Protein AF-A0A968MT01-F1 (afdb_monomer)

Nearest PDB structures (foldseek):
  4m0h-assembly2_B  TM=9.997E-01  e=8.593E-06  Parabacteroides distasonis ATCC 8503
  4m0n-assembly1_A  TM=1.001E+00  e=1.357E-05  Parabacteroides distasonis ATCC 8503
  6ovm-assembly1_R  TM=8.582E-01  e=1.625E-02  Pseudomonas capeferrum
  3f2b-assembly1_A  TM=3.176E-01  e=9.252E+00  Geobacillus kaustophilus

Foldseek 3Di:
DDDDPDPDPPPPFDKDKDAAAAPDWDWDQAPVRKIKIGHHRKMKIATNDDPDQEREIEIDDDMDIPDDDDPRYYYDYHHDD

Secondary structure (DSSP, 8-state):
--------------EEEEEE-TT--EEEE-TTS-EEEE-TTEEEEEESS--SSSEEEEEES-EEEEPPP-TTS-EEEEE--

Mean predicted aligned error: 7.36 Å

Radius of gyration: 14.05 Å; Cα contacts (8 Å, |Δi|>4): 151; chains: 1; bounding box: 23×24×51 Å

pLDDT: mean 85.77, std 18.81, range [33.88, 97.88]

Structure (mmCIF, N/CA/C/O backbone):
data_AF-A0A968MT01-F1
#
_entry.id   AF-A0A968MT01-F1
#
loop_
_atom_site.group_PDB
_atom_site.id
_atom_site.type_symbol
_atom_site.label_atom_id
_atom_site.label_alt_id
_atom_site.label_comp_id
_atom_site.label_asym_id
_atom_site.label_entity_id
_atom_site.label_seq_id
_atom_site.pdbx_PDB_ins_code
_atom_site.Cartn_x
_atom_site.Cartn_y
_atom_site.Cartn_z
_atom_site.occupancy
_atom_site.B_iso_or_equiv
_atom_site.auth_seq_id
_atom_site.auth_comp_id
_atom_site.auth_asym_id
_atom_site.auth_atom_id
_atom_site.pdbx_PDB_model_num
ATOM 1 N N . MET A 1 1 ? 8.430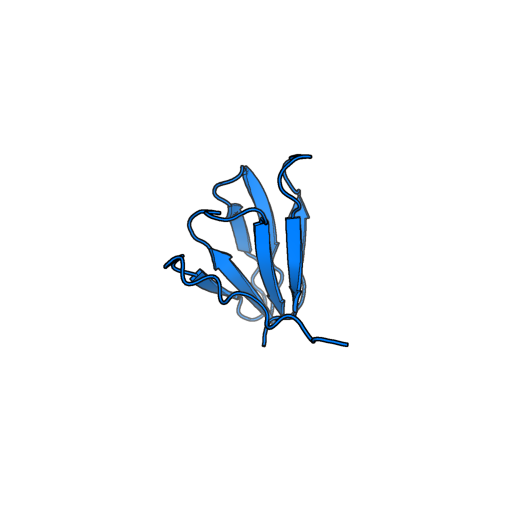 -2.682 35.634 1.00 36.84 1 MET A N 1
ATOM 2 C CA . MET A 1 1 ? 8.175 -2.140 34.284 1.00 36.84 1 MET A CA 1
ATOM 3 C C . MET A 1 1 ? 7.932 -3.348 33.393 1.00 36.84 1 MET A C 1
ATOM 5 O O . MET A 1 1 ? 8.881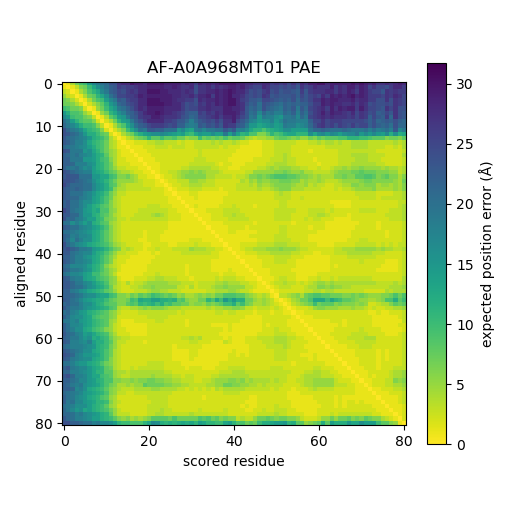 -4.033 33.049 1.00 36.84 1 MET A O 1
ATOM 9 N N . LEU A 1 2 ? 6.669 -3.737 33.214 1.00 33.88 2 LEU A N 1
ATOM 10 C CA . LEU A 1 2 ? 6.314 -4.941 32.462 1.00 33.88 2 LEU A CA 1
ATOM 11 C C . LEU A 1 2 ? 6.129 -4.531 31.002 1.00 33.88 2 LEU A C 1
ATOM 13 O O . LEU A 1 2 ? 5.205 -3.778 30.695 1.00 33.88 2 LEU A O 1
ATOM 17 N N . PHE A 1 3 ? 7.033 -4.985 30.134 1.00 51.09 3 PHE A N 1
ATOM 18 C CA . PHE A 1 3 ? 6.811 -4.966 28.695 1.00 51.09 3 PHE A CA 1
ATOM 19 C C . PHE A 1 3 ? 5.595 -5.850 28.428 1.00 51.09 3 PHE A C 1
ATOM 21 O O . PHE A 1 3 ? 5.556 -7.012 28.825 1.00 51.09 3 PHE A O 1
ATOM 28 N N . LYS A 1 4 ? 4.544 -5.247 27.880 1.00 40.44 4 LYS A N 1
ATOM 29 C CA . LYS A 1 4 ? 3.317 -5.946 27.527 1.00 40.44 4 LYS A CA 1
ATOM 30 C C . LYS A 1 4 ? 3.565 -6.525 26.144 1.00 40.44 4 LYS A C 1
ATOM 32 O O . LYS A 1 4 ? 3.544 -5.774 25.173 1.00 40.44 4 LYS A O 1
ATOM 37 N N . ASP A 1 5 ? 3.877 -7.817 26.100 1.00 42.50 5 ASP A N 1
ATOM 38 C CA . ASP A 1 5 ? 4.048 -8.557 24.856 1.00 42.50 5 ASP A CA 1
ATOM 39 C C . ASP A 1 5 ? 2.840 -8.311 23.947 1.00 42.50 5 ASP A C 1
ATOM 41 O O . ASP A 1 5 ? 1.677 -8.427 24.358 1.00 42.50 5 ASP A O 1
ATOM 45 N N . GLU A 1 6 ? 3.149 -7.882 22.726 1.00 41.47 6 GLU A N 1
ATOM 46 C CA . GLU A 1 6 ? 2.196 -7.607 21.666 1.00 41.47 6 GLU A CA 1
ATOM 47 C C . GLU A 1 6 ? 1.331 -8.847 21.451 1.00 41.47 6 GLU A C 1
ATOM 49 O O . GLU A 1 6 ? 1.824 -9.929 21.123 1.00 41.47 6 GLU A O 1
ATOM 54 N N . LYS A 1 7 ? 0.018 -8.697 21.656 1.00 38.75 7 LYS A N 1
ATOM 55 C CA . LYS A 1 7 ? -0.950 -9.717 21.269 1.00 38.75 7 LYS A CA 1
ATOM 56 C C . LYS A 1 7 ? -0.744 -10.013 19.787 1.00 38.75 7 LYS A C 1
ATOM 58 O O . LYS A 1 7 ? -1.035 -9.179 18.937 1.00 38.75 7 LYS A O 1
ATOM 63 N N . SER A 1 8 ? -0.260 -11.214 19.497 1.00 41.31 8 SER A N 1
ATOM 64 C CA . SER A 1 8 ? -0.279 -11.791 18.165 1.00 41.31 8 SER A CA 1
ATOM 65 C C . SER A 1 8 ? -1.731 -11.837 17.686 1.00 41.31 8 SER A C 1
ATOM 67 O O . SER A 1 8 ? -2.518 -12.634 18.204 1.00 41.31 8 SER A O 1
ATOM 69 N N . ASP A 1 9 ? -2.085 -10.983 16.727 1.00 47.91 9 ASP A N 1
ATOM 70 C CA . ASP A 1 9 ? -3.354 -11.046 16.001 1.00 47.91 9 ASP A CA 1
ATOM 71 C C . ASP A 1 9 ? -3.392 -12.350 15.187 1.00 47.91 9 ASP A C 1
ATOM 73 O O . ASP A 1 9 ? -3.042 -12.410 14.012 1.00 47.91 9 ASP A O 1
ATOM 77 N N . GLN A 1 10 ? -3.797 -13.435 15.845 1.00 42.31 10 GLN A N 1
ATOM 78 C CA . GLN A 1 10 ? -4.092 -14.740 15.250 1.00 42.31 10 GLN A CA 1
ATOM 79 C C . GLN A 1 10 ? -5.509 -14.752 14.658 1.00 42.31 10 GLN 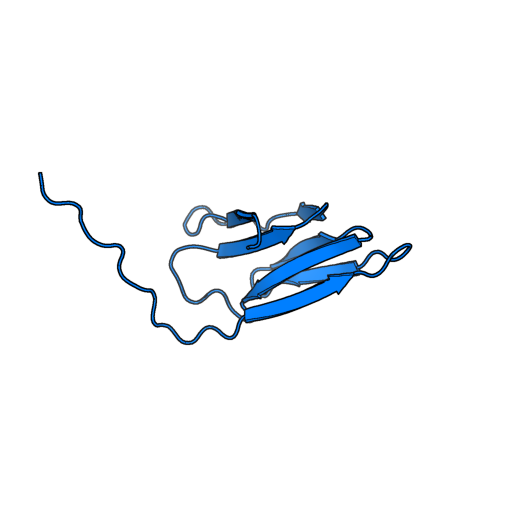A C 1
ATOM 81 O O . GLN A 1 10 ? -6.259 -15.712 14.825 1.00 42.31 10 GLN A O 1
ATOM 86 N N . ASN A 1 11 ? -5.904 -13.674 13.978 1.00 48.28 11 ASN A N 1
ATOM 87 C CA . ASN A 1 11 ? -7.087 -13.689 13.131 1.00 48.28 11 ASN A CA 1
ATOM 88 C C . ASN A 1 11 ? -6.594 -13.943 11.707 1.00 48.28 11 ASN A C 1
ATOM 90 O O . ASN A 1 11 ? -5.905 -13.090 11.146 1.00 48.28 11 ASN A O 1
ATOM 94 N N . LEU A 1 12 ? -6.879 -15.143 11.184 1.00 53.59 12 LEU A N 1
ATOM 95 C CA . LEU A 1 12 ? -6.466 -15.724 9.893 1.00 53.59 12 LEU A CA 1
ATOM 96 C C . LEU A 1 12 ? -6.857 -14.848 8.690 1.00 53.59 12 LEU A C 1
ATOM 98 O O . LEU A 1 12 ? -7.661 -15.222 7.841 1.00 53.59 12 LEU A O 1
ATOM 102 N N . THR A 1 13 ? -6.295 -13.652 8.608 1.00 61.31 13 THR A N 1
ATOM 103 C CA . THR A 1 13 ? -6.537 -12.734 7.511 1.00 61.31 13 THR A CA 1
ATOM 104 C C . THR A 1 13 ? -5.553 -13.109 6.426 1.00 61.31 13 THR A C 1
ATOM 106 O O . THR A 1 13 ? -4.351 -12.881 6.558 1.00 61.31 13 THR A O 1
ATOM 109 N N . ALA A 1 14 ? -6.053 -13.755 5.375 1.00 82.88 14 ALA A N 1
ATOM 110 C CA . ALA A 1 14 ? -5.239 -14.103 4.226 1.00 82.88 14 ALA A CA 1
ATOM 111 C C . ALA A 1 14 ? -4.701 -12.809 3.595 1.00 82.88 14 ALA A C 1
ATOM 113 O O . ALA A 1 14 ? -5.448 -12.004 3.033 1.00 82.88 14 ALA A O 1
ATOM 114 N N . TYR A 1 15 ? -3.394 -12.593 3.737 1.00 88.94 15 TYR A N 1
ATOM 115 C CA . TYR A 1 15 ? -2.701 -11.513 3.052 1.00 88.94 15 TYR A CA 1
ATOM 116 C C . TYR A 1 15 ? -2.444 -11.922 1.607 1.00 88.94 15 TYR A C 1
ATOM 118 O O . TYR A 1 15 ? -1.907 -12.996 1.338 1.00 88.94 15 TYR A O 1
ATOM 126 N N . LYS A 1 16 ? -2.797 -11.029 0.689 1.00 93.12 16 LYS A N 1
ATOM 127 C CA . LYS A 1 16 ? -2.401 -11.088 -0.712 1.00 93.12 16 LYS A CA 1
ATOM 128 C C . LYS A 1 16 ? -1.147 -10.247 -0.894 1.00 93.12 16 LYS A C 1
ATOM 130 O O . LYS A 1 16 ? -0.982 -9.211 -0.252 1.00 93.12 16 LYS A O 1
ATOM 135 N N . GLU A 1 17 ? -0.273 -10.699 -1.778 1.00 94.56 17 GLU A N 1
ATOM 136 C CA . GLU A 1 17 ? 0.934 -9.981 -2.164 1.00 94.56 17 GLU A CA 1
ATOM 137 C C . GLU A 1 17 ? 0.933 -9.795 -3.675 1.00 94.56 17 GLU A C 1
ATOM 139 O O . GLU A 1 17 ? 0.621 -10.718 -4.430 1.00 94.56 17 GLU A O 1
ATOM 144 N N . ILE A 1 18 ? 1.260 -8.585 -4.110 1.00 94.12 18 ILE A N 1
ATOM 145 C CA . ILE A 1 18 ? 1.426 -8.253 -5.517 1.00 94.12 18 ILE A CA 1
ATOM 146 C C . ILE A 1 18 ? 2.804 -7.641 -5.727 1.00 94.12 18 ILE A C 1
ATOM 148 O O . ILE A 1 18 ? 3.190 -6.681 -5.060 1.00 94.12 18 ILE A O 1
ATOM 152 N N . LYS A 1 19 ? 3.533 -8.201 -6.691 1.00 96.12 19 LYS A N 1
ATOM 153 C CA . LYS A 1 19 ? 4.847 -7.721 -7.103 1.00 96.12 19 LYS A CA 1
ATOM 154 C C . LYS A 1 19 ? 4.749 -7.116 -8.490 1.00 96.12 19 LYS A C 1
ATOM 156 O O . LYS A 1 19 ? 4.377 -7.804 -9.445 1.00 96.12 19 LYS A O 1
ATOM 161 N N . ILE A 1 20 ? 5.073 -5.834 -8.605 1.00 95.69 20 ILE A N 1
ATOM 162 C CA . ILE A 1 20 ? 4.973 -5.110 -9.868 1.00 95.69 20 ILE A CA 1
ATOM 163 C C . ILE A 1 20 ? 6.333 -5.150 -10.565 1.00 95.69 20 ILE A C 1
ATOM 165 O O . ILE A 1 20 ? 7.305 -4.587 -10.055 1.00 95.69 20 ILE A O 1
ATOM 169 N N . PRO A 1 21 ? 6.446 -5.817 -11.730 1.00 94.00 21 PRO A N 1
ATOM 170 C CA . PRO A 1 21 ? 7.705 -5.868 -12.450 1.00 94.00 21 PRO A CA 1
ATOM 171 C C . PRO A 1 21 ? 8.060 -4.490 -13.013 1.00 94.00 21 PRO A C 1
ATOM 173 O O . PRO A 1 21 ? 7.226 -3.584 -13.122 1.00 94.00 21 PRO A O 1
ATOM 176 N N . LYS A 1 22 ? 9.318 -4.354 -13.422 1.00 94.25 22 LYS A N 1
ATOM 177 C CA . LYS A 1 22 ? 9.841 -3.132 -14.023 1.00 94.25 22 LYS A CA 1
ATOM 178 C C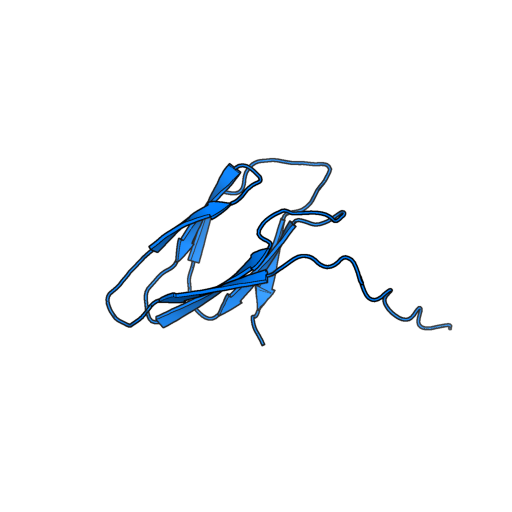 . LYS A 1 22 ? 9.004 -2.662 -15.218 1.00 94.25 22 LYS A C 1
ATOM 180 O O . LYS A 1 22 ? 8.592 -3.463 -16.056 1.00 94.25 22 LYS A O 1
ATOM 185 N N . GLY A 1 23 ? 8.773 -1.352 -15.292 1.00 93.38 23 GLY A N 1
ATOM 186 C CA . GLY A 1 23 ? 8.052 -0.699 -16.387 1.00 93.38 23 GLY A CA 1
ATOM 187 C C . GLY A 1 23 ? 6.532 -0.873 -16.355 1.00 93.38 23 GLY A C 1
ATOM 188 O O . GLY A 1 23 ? 5.862 -0.459 -17.299 1.00 93.38 23 GLY A O 1
ATOM 189 N N . LYS A 1 24 ? 5.968 -1.478 -15.301 1.00 92.19 24 LYS A N 1
ATOM 190 C CA . LYS A 1 24 ? 4.516 -1.592 -15.106 1.00 92.19 24 LYS A CA 1
ATOM 191 C C . LYS A 1 24 ? 4.049 -0.785 -13.902 1.00 92.19 24 LYS A C 1
ATOM 193 O O . LYS A 1 24 ? 4.818 -0.503 -12.990 1.00 92.19 24 LYS A O 1
ATOM 198 N N . ARG A 1 25 ? 2.769 -0.428 -13.909 1.00 91.81 25 ARG A N 1
ATOM 199 C CA . ARG A 1 25 ? 2.049 0.143 -12.768 1.00 91.81 25 ARG A CA 1
ATOM 200 C C . ARG A 1 25 ? 0.742 -0.604 -12.613 1.00 91.81 25 ARG A C 1
ATOM 202 O O . ARG A 1 25 ? 0.198 -1.083 -13.609 1.00 91.81 25 ARG A O 1
ATOM 209 N N . PHE A 1 26 ? 0.255 -0.704 -11.389 1.00 94.50 26 PHE A N 1
ATOM 210 C CA . PHE A 1 26 ? -1.001 -1.380 -11.087 1.00 94.50 26 PHE A CA 1
ATOM 211 C C . PHE A 1 26 ? -1.894 -0.497 -10.237 1.00 94.50 26 PHE A C 1
ATOM 213 O O . PHE A 1 26 ? -1.414 0.298 -9.435 1.00 94.50 26 PHE A O 1
ATOM 220 N N . HIS A 1 27 ? -3.196 -0.668 -10.423 1.00 96.12 27 HIS A N 1
ATOM 221 C CA . HIS A 1 27 ? -4.228 -0.029 -9.627 1.00 96.12 27 HIS A CA 1
ATOM 222 C C . HIS A 1 27 ? -5.015 -1.106 -8.878 1.00 96.12 27 HIS A C 1
ATOM 224 O O . HIS A 1 27 ? -5.405 -2.111 -9.477 1.00 96.12 27 HIS A O 1
ATOM 230 N N . ILE A 1 28 ? -5.225 -0.898 -7.580 1.00 94.69 28 ILE A N 1
ATOM 231 C CA . ILE A 1 28 ? -5.953 -1.804 -6.694 1.00 94.69 28 ILE A CA 1
ATOM 232 C C . ILE A 1 28 ? -6.982 -1.000 -5.911 1.00 94.69 28 ILE A C 1
ATOM 234 O O . ILE A 1 28 ? -6.650 0.022 -5.318 1.00 94.69 28 ILE A O 1
ATOM 238 N N . GLN A 1 29 ? -8.204 -1.518 -5.853 1.00 96.25 29 GLN A N 1
ATOM 239 C CA . GLN A 1 29 ? -9.208 -1.085 -4.893 1.00 96.25 29 GLN A CA 1
ATOM 240 C C . GLN A 1 29 ? -9.269 -2.109 -3.756 1.00 96.25 29 GLN A C 1
ATOM 242 O O . GLN A 1 29 ? -9.465 -3.303 -3.994 1.00 96.25 29 GLN A O 1
ATOM 247 N N . LEU A 1 30 ? -9.061 -1.648 -2.527 1.00 94.56 30 LEU A N 1
ATOM 248 C CA . LEU A 1 30 ? -9.166 -2.463 -1.324 1.00 94.56 30 LEU A CA 1
ATOM 249 C C . LEU A 1 30 ? -10.628 -2.627 -0.889 1.00 94.56 30 LEU A C 1
ATOM 251 O O . LEU A 1 30 ? -11.516 -1.889 -1.315 1.00 94.56 30 LEU A O 1
ATOM 255 N N . SER A 1 31 ? -10.881 -3.592 -0.006 1.00 92.25 31 SER A N 1
ATOM 256 C CA . SER A 1 31 ? -12.232 -3.922 0.471 1.00 92.25 31 SER A CA 1
ATOM 257 C C . SER A 1 31 ? -12.912 -2.816 1.285 1.00 92.25 31 SER A C 1
ATOM 259 O O . SER A 1 31 ? -14.133 -2.824 1.411 1.00 92.25 31 SER A O 1
ATOM 261 N N . ASP A 1 32 ? -12.157 -1.852 1.814 1.00 92.44 32 ASP A N 1
ATOM 262 C CA . ASP A 1 32 ? -12.677 -0.663 2.499 1.00 92.44 32 ASP A CA 1
ATOM 263 C C . ASP A 1 32 ? -12.988 0.509 1.550 1.00 92.44 32 ASP A C 1
ATOM 265 O O . ASP A 1 32 ? -13.434 1.554 2.015 1.00 92.44 32 ASP A O 1
ATOM 269 N N . GLY A 1 33 ? -12.735 0.353 0.245 1.00 95.25 33 GLY A N 1
ATOM 270 C CA . GLY A 1 33 ? -12.895 1.400 -0.765 1.00 95.25 33 GLY A CA 1
ATOM 271 C C . GLY A 1 33 ? -11.630 2.218 -1.049 1.00 95.25 33 GLY A C 1
ATOM 272 O O . GLY A 1 33 ? -11.648 3.037 -1.965 1.00 95.25 33 GLY A O 1
ATOM 273 N N . THR A 1 34 ? -10.526 1.999 -0.325 1.00 97.31 34 THR A N 1
ATOM 274 C CA . THR A 1 34 ? -9.250 2.697 -0.564 1.00 97.31 34 THR A CA 1
ATOM 275 C C . THR A 1 34 ? -8.666 2.319 -1.927 1.00 97.31 34 THR A C 1
ATOM 277 O O . THR A 1 34 ? -8.591 1.135 -2.262 1.00 97.31 34 THR A O 1
ATOM 280 N N . HIS A 1 35 ? -8.226 3.313 -2.700 1.00 97.88 35 HIS A N 1
ATOM 281 C CA . HIS A 1 35 ? -7.591 3.108 -4.004 1.00 97.88 35 HIS A CA 1
ATOM 282 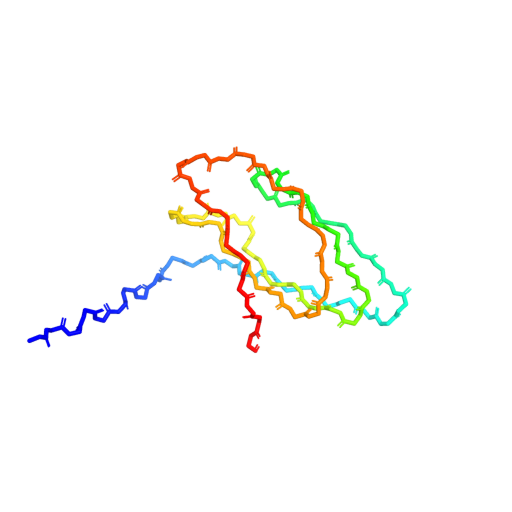C C . HIS A 1 35 ? -6.073 3.269 -3.886 1.00 97.88 35 HIS A C 1
ATOM 284 O O . HIS A 1 35 ? -5.575 4.183 -3.227 1.00 97.88 35 HIS A O 1
ATOM 290 N N . ILE A 1 36 ? -5.322 2.363 -4.511 1.00 97.44 36 ILE A N 1
ATOM 291 C CA . ILE A 1 36 ? -3.860 2.331 -4.446 1.00 97.44 36 ILE A CA 1
ATOM 292 C C . ILE A 1 36 ? -3.294 2.180 -5.851 1.00 97.44 36 ILE A C 1
ATOM 294 O O . ILE A 1 36 ? -3.636 1.246 -6.577 1.00 97.44 36 ILE A O 1
ATOM 298 N N . TRP A 1 37 ? -2.368 3.064 -6.208 1.00 97.88 37 TRP A N 1
ATOM 299 C CA . TRP A 1 37 ? -1.579 2.977 -7.431 1.00 97.88 37 TRP A CA 1
ATOM 300 C C . TRP A 1 37 ? -0.150 2.613 -7.063 1.00 97.88 37 TRP A C 1
ATOM 302 O O . TRP A 1 37 ? 0.542 3.396 -6.423 1.00 97.88 37 TRP A O 1
ATOM 312 N N . VAL A 1 38 ? 0.293 1.431 -7.477 1.00 97.38 38 VAL A N 1
ATOM 313 C CA . VAL A 1 38 ? 1.621 0.894 -7.169 1.00 97.38 38 VAL A CA 1
ATOM 314 C C . VAL A 1 38 ? 2.520 1.059 -8.389 1.00 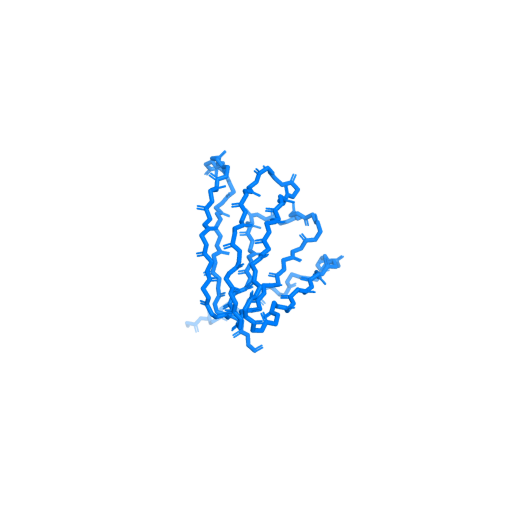97.38 38 VAL A C 1
ATOM 316 O O . VAL A 1 38 ? 2.138 0.685 -9.508 1.00 97.38 38 VAL A O 1
ATOM 319 N N . ASN A 1 39 ? 3.694 1.657 -8.188 1.00 97.31 39 ASN A N 1
ATOM 320 C CA . ASN A 1 39 ? 4.644 1.929 -9.259 1.00 97.31 39 ASN A CA 1
ATOM 321 C C . ASN A 1 39 ? 5.457 0.672 -9.628 1.00 97.31 39 ASN A C 1
ATOM 323 O O . ASN A 1 39 ? 5.287 -0.407 -9.059 1.00 97.31 39 ASN A O 1
ATOM 327 N N . SER A 1 40 ? 6.327 0.804 -10.628 1.00 96.25 40 SER A N 1
ATOM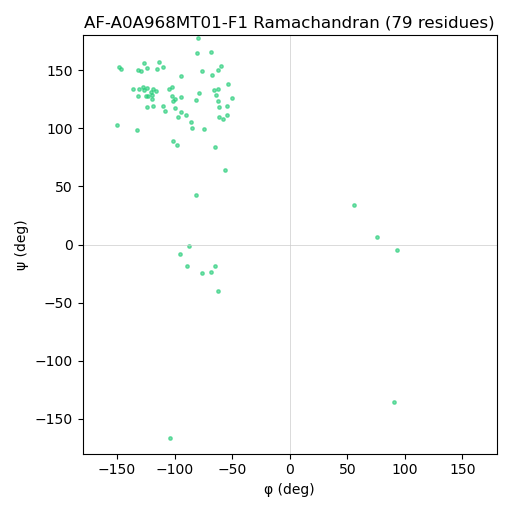 328 C CA . SER A 1 40 ? 7.263 -0.250 -11.026 1.00 96.25 40 SER A CA 1
ATOM 329 C C . SER A 1 40 ? 8.207 -0.642 -9.893 1.00 96.25 40 SER A C 1
ATOM 331 O O . SER A 1 40 ? 8.519 0.177 -9.035 1.00 96.25 40 SER A O 1
ATOM 333 N N . GLU A 1 41 ? 8.696 -1.885 -9.929 1.00 96.69 41 GLU A N 1
ATOM 334 C CA . GLU A 1 41 ? 9.709 -2.389 -8.982 1.00 96.69 41 GLU A CA 1
ATOM 335 C C . GLU A 1 41 ? 9.273 -2.241 -7.514 1.00 96.69 41 GLU A C 1
ATOM 337 O O . GLU A 1 41 ? 10.086 -2.000 -6.630 1.00 96.69 41 GLU A O 1
ATOM 342 N N . SER A 1 42 ? 7.970 -2.389 -7.267 1.00 97.38 42 SER A N 1
ATOM 343 C CA . SER A 1 42 ? 7.359 -2.245 -5.947 1.00 97.38 42 SER A CA 1
ATOM 344 C C . SER A 1 42 ? 6.585 -3.507 -5.566 1.00 97.38 42 SER A C 1
ATOM 346 O O . SER A 1 42 ? 6.066 -4.228 -6.429 1.00 97.38 42 SER A O 1
ATOM 348 N N . THR A 1 43 ? 6.487 -3.756 -4.266 1.00 96.75 43 THR A N 1
ATOM 349 C CA . THR A 1 43 ? 5.747 -4.880 -3.685 1.00 96.75 43 THR A CA 1
ATOM 350 C C . THR A 1 43 ? 4.715 -4.331 -2.712 1.00 96.75 43 THR A C 1
ATOM 352 O O . THR A 1 43 ? 5.057 -3.569 -1.811 1.00 96.75 43 THR A O 1
ATOM 355 N N . LEU A 1 44 ? 3.453 -4.726 -2.870 1.00 96.88 44 LEU A N 1
ATOM 356 C CA . LEU A 1 44 ? 2.386 -4.384 -1.931 1.00 96.88 44 LEU A CA 1
ATOM 357 C C . LEU A 1 44 ? 1.785 -5.663 -1.352 1.00 96.88 44 LEU A C 1
ATOM 359 O O . LEU A 1 44 ? 1.351 -6.554 -2.085 1.00 96.88 44 LEU A O 1
ATOM 363 N N . LYS A 1 45 ? 1.695 -5.721 -0.028 1.00 96.12 45 LYS A N 1
ATOM 364 C CA . LYS A 1 45 ? 1.042 -6.794 0.712 1.00 96.12 45 LYS A CA 1
ATOM 365 C C . LYS A 1 45 ? -0.112 -6.235 1.536 1.00 96.12 45 LYS A C 1
ATOM 367 O O . LYS A 1 45 ? 0.061 -5.317 2.334 1.00 96.12 45 LYS A O 1
ATOM 372 N N . TYR A 1 46 ? -1.301 -6.789 1.341 1.00 94.31 46 TYR A N 1
ATOM 373 C CA . TYR A 1 46 ? -2.548 -6.275 1.907 1.00 94.31 46 TYR A CA 1
ATOM 374 C C . TYR A 1 46 ? -3.514 -7.422 2.242 1.00 94.31 46 TYR A C 1
ATOM 376 O O . TYR A 1 46 ? -3.454 -8.477 1.609 1.00 94.31 46 TYR A O 1
ATOM 384 N N . PRO A 1 47 ? -4.393 -7.263 3.241 1.00 92.75 47 PRO A N 1
ATOM 385 C CA . PRO A 1 47 ? -5.397 -8.271 3.554 1.00 92.75 47 PRO A CA 1
ATOM 386 C C . PRO A 1 47 ? -6.545 -8.242 2.538 1.00 92.75 47 PRO A C 1
ATOM 388 O O . PRO A 1 47 ? -6.911 -7.182 2.035 1.00 92.75 47 PRO A O 1
ATOM 391 N N . GLU A 1 48 ? -7.167 -9.392 2.272 1.00 88.56 48 GLU A N 1
ATOM 392 C CA . GLU A 1 48 ? -8.388 -9.437 1.451 1.00 88.56 48 GLU A CA 1
ATOM 393 C C . GLU A 1 48 ? -9.543 -8.652 2.098 1.00 88.56 48 GLU A C 1
ATOM 395 O O . GLU A 1 48 ? -10.247 -7.893 1.429 1.00 88.56 48 GLU A O 1
ATOM 400 N N . VAL A 1 49 ? -9.686 -8.765 3.421 1.00 88.81 49 VAL A N 1
ATOM 401 C CA . VAL A 1 49 ? -10.653 -8.012 4.228 1.00 88.81 49 VAL A CA 1
ATOM 402 C C . VAL A 1 49 ? -9.974 -7.503 5.495 1.00 88.81 49 VAL A C 1
ATOM 404 O O . VAL A 1 49 ? -9.292 -8.261 6.182 1.00 88.81 49 VAL A O 1
ATOM 407 N N . PHE A 1 50 ? -10.181 -6.231 5.839 1.00 89.19 50 PHE A N 1
ATOM 408 C CA . PHE A 1 50 ? -9.711 -5.669 7.106 1.00 89.19 50 PHE A CA 1
ATOM 409 C C . PHE A 1 50 ? -10.584 -6.153 8.276 1.00 89.19 50 PHE A C 1
ATOM 411 O O . PHE A 1 50 ? -11.675 -5.634 8.510 1.00 89.19 50 PHE A O 1
ATOM 418 N N . SER A 1 51 ? -10.106 -7.159 9.008 1.00 78.94 51 SER A N 1
ATOM 419 C CA . SER A 1 51 ? -10.837 -7.831 10.097 1.00 78.94 51 SER A CA 1
ATOM 420 C C . SER A 1 51 ? -10.523 -7.292 11.505 1.00 78.94 51 SER A C 1
ATOM 422 O O . SER A 1 51 ? -11.205 -7.662 12.458 1.00 78.94 51 SER A O 1
ATOM 424 N N . GLY A 1 52 ? -9.525 -6.411 11.644 1.00 79.88 52 GLY A N 1
ATOM 425 C CA . GLY A 1 52 ? -9.083 -5.840 12.922 1.00 79.88 52 GLY A CA 1
ATOM 426 C C . GLY A 1 52 ? -9.532 -4.395 13.174 1.00 79.88 52 GLY A C 1
ATOM 427 O O . GLY A 1 52 ? -10.400 -3.845 12.478 1.00 79.88 52 GLY A O 1
ATOM 428 N N . ASP A 1 53 ? -8.903 -3.784 14.178 1.00 84.44 53 ASP A N 1
ATOM 429 C CA . ASP A 1 53 ? -9.092 -2.372 14.544 1.00 84.44 53 ASP A CA 1
ATOM 430 C C . ASP A 1 53 ? -8.369 -1.418 13.579 1.00 84.44 53 ASP A C 1
ATOM 432 O O . ASP A 1 53 ? -8.809 -0.289 13.363 1.00 84.44 53 ASP A O 1
ATOM 436 N N . ASP A 1 54 ? -7.323 -1.913 12.912 1.00 86.25 54 ASP A N 1
ATOM 437 C CA . ASP A 1 54 ? -6.502 -1.139 11.985 1.00 86.25 54 ASP A CA 1
ATOM 438 C C . ASP A 1 54 ? -6.602 -1.660 10.547 1.00 86.25 54 ASP A C 1
ATOM 440 O O . ASP A 1 54 ? -6.739 -2.862 10.293 1.00 86.25 54 ASP A O 1
ATOM 444 N N . ARG A 1 55 ? -6.423 -0.751 9.584 1.00 94.19 55 ARG A N 1
ATOM 445 C CA . ARG A 1 55 ? -6.263 -1.077 8.164 1.00 94.19 55 ARG A CA 1
ATOM 446 C C . ARG A 1 55 ? -4.780 -1.078 7.798 1.00 94.19 55 ARG A C 1
ATOM 448 O O . ARG A 1 55 ? -4.237 -0.055 7.391 1.00 94.19 55 ARG A O 1
ATOM 455 N N . LYS A 1 56 ? -4.109 -2.215 8.011 1.00 94.31 56 LYS A N 1
ATOM 456 C CA . LYS A 1 56 ? -2.656 -2.372 7.806 1.00 94.31 56 LYS A CA 1
ATOM 457 C C . LYS A 1 56 ? -2.320 -2.929 6.425 1.00 94.31 56 LYS A C 1
ATOM 459 O O . LYS A 1 56 ? -2.776 -4.016 6.066 1.00 94.31 56 LYS A O 1
ATOM 464 N N . VAL A 1 57 ? -1.453 -2.226 5.706 1.00 95.31 57 VAL A N 1
ATOM 465 C CA . VAL A 1 57 ? -0.812 -2.681 4.464 1.00 95.31 57 VAL A CA 1
ATOM 466 C C . VAL A 1 57 ? 0.705 -2.555 4.582 1.00 95.31 57 VAL A C 1
ATOM 468 O O . VAL A 1 57 ? 1.210 -1.754 5.371 1.00 95.31 57 VAL A O 1
ATOM 471 N N . TYR A 1 58 ? 1.430 -3.341 3.793 1.00 96.56 58 TYR A N 1
ATOM 472 C CA . TYR A 1 58 ? 2.887 -3.326 3.744 1.00 96.56 58 TYR A CA 1
ATOM 473 C C . TYR A 1 58 ? 3.358 -2.983 2.335 1.00 96.56 58 TYR A C 1
ATOM 475 O O . TYR A 1 58 ? 2.880 -3.583 1.372 1.00 96.56 58 TYR A O 1
ATOM 483 N N . LEU A 1 59 ? 4.288 -2.040 2.220 1.00 97.25 59 LEU A N 1
ATOM 484 C CA . LEU A 1 59 ? 4.817 -1.545 0.954 1.00 97.25 59 LEU A CA 1
ATOM 485 C C . LEU A 1 59 ? 6.347 -1.610 0.944 1.00 97.25 59 LEU A C 1
ATOM 487 O O . LEU A 1 59 ? 7.007 -1.190 1.892 1.00 97.25 59 LEU A O 1
ATOM 491 N N . GLU A 1 60 ? 6.895 -2.077 -0.169 1.00 97.81 60 GLU A N 1
ATOM 492 C CA . GLU A 1 60 ? 8.274 -1.848 -0.597 1.00 97.81 60 GLU A CA 1
ATOM 493 C C . GLU A 1 60 ? 8.235 -1.108 -1.939 1.00 97.81 60 GLU A C 1
ATOM 495 O O . GLU A 1 60 ? 7.471 -1.487 -2.829 1.00 97.81 60 GLU A O 1
ATOM 500 N N . GLY A 1 61 ? 9.045 -0.059 -2.090 1.00 95.56 61 GLY A N 1
ATOM 501 C CA . GLY A 1 61 ? 9.043 0.796 -3.277 1.00 95.56 61 GLY A CA 1
ATOM 502 C C . GLY A 1 61 ? 8.078 1.974 -3.149 1.00 95.56 61 GLY A C 1
ATOM 503 O O . GLY A 1 61 ? 8.045 2.650 -2.121 1.00 95.56 61 GLY A O 1
ATOM 504 N N . GLU A 1 62 ? 7.311 2.243 -4.203 1.00 96.69 62 GLU A N 1
ATOM 505 C CA . GLU A 1 62 ? 6.513 3.461 -4.335 1.00 96.69 62 GLU A CA 1
ATOM 506 C C . GLU A 1 62 ? 5.047 3.153 -4.645 1.00 96.69 62 GLU A C 1
ATOM 508 O O . GLU A 1 62 ? 4.715 2.393 -5.561 1.00 96.69 62 GLU A O 1
ATOM 513 N N . ALA A 1 63 ? 4.150 3.814 -3.918 1.00 97.56 63 ALA A N 1
ATOM 514 C CA . ALA A 1 63 ? 2.726 3.791 -4.202 1.00 97.56 63 ALA A CA 1
ATOM 515 C C . ALA A 1 63 ? 2.055 5.110 -3.805 1.00 97.56 63 ALA A C 1
ATOM 517 O O . ALA A 1 63 ? 2.498 5.805 -2.890 1.00 97.56 63 ALA A O 1
ATOM 518 N N . TYR A 1 64 ? 0.965 5.431 -4.494 1.00 97.75 64 TYR A N 1
ATOM 519 C CA . TYR A 1 64 ? 0.048 6.508 -4.144 1.00 97.75 64 TYR A CA 1
ATOM 520 C C . TYR A 1 64 ? -1.229 5.911 -3.549 1.00 97.75 64 TYR A C 1
ATOM 522 O O . TYR A 1 64 ? -1.775 4.955 -4.102 1.00 97.75 64 TYR A O 1
ATOM 530 N N . PHE A 1 65 ? -1.691 6.475 -2.433 1.00 97.69 65 PHE A N 1
ATOM 531 C CA . PHE A 1 65 ? -2.853 5.999 -1.686 1.00 97.69 65 PHE A CA 1
ATOM 532 C C . PHE A 1 65 ? -3.921 7.090 -1.647 1.00 97.69 65 PHE A C 1
ATOM 534 O O . PHE A 1 65 ? -3.692 8.157 -1.077 1.00 97.69 65 PHE A O 1
ATOM 541 N N . ASP A 1 66 ? -5.091 6.791 -2.200 1.00 97.88 66 ASP A N 1
ATOM 542 C CA . ASP A 1 66 ? -6.316 7.560 -1.994 1.00 97.88 66 ASP A CA 1
ATOM 543 C C . ASP A 1 66 ? -7.177 6.816 -0.966 1.00 97.88 66 ASP A C 1
ATOM 545 O O . ASP A 1 66 ? -7.922 5.876 -1.272 1.00 97.88 66 ASP A O 1
ATOM 549 N N . VAL A 1 67 ? -6.933 7.150 0.302 1.00 97.06 67 VAL A N 1
ATOM 550 C CA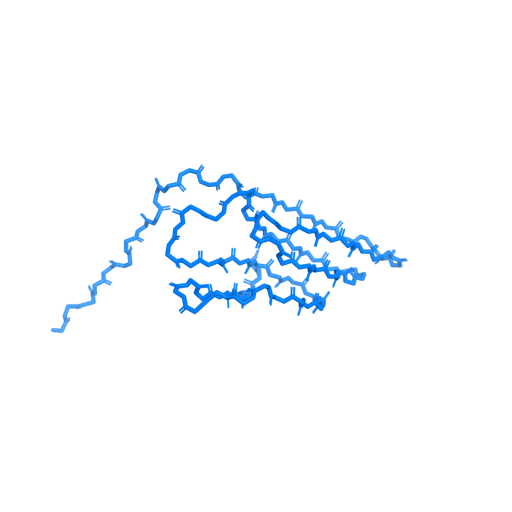 . VAL A 1 67 ? -7.456 6.422 1.460 1.00 97.06 67 VAL A CA 1
ATOM 551 C C . VAL A 1 67 ? -8.886 6.848 1.743 1.00 97.06 67 VAL A C 1
ATOM 553 O O . VAL A 1 67 ? -9.154 8.017 2.017 1.00 97.06 67 VAL A O 1
ATOM 556 N N . THR A 1 68 ? -9.799 5.876 1.784 1.00 97.12 68 THR A N 1
ATOM 557 C CA . THR A 1 68 ? -11.181 6.144 2.196 1.00 97.12 68 THR A CA 1
ATOM 558 C C . THR A 1 68 ? -11.214 6.590 3.658 1.00 97.12 68 THR A C 1
ATOM 560 O O . THR A 1 68 ? -10.647 5.931 4.543 1.00 97.12 68 THR A O 1
ATOM 563 N N . GLU A 1 69 ? -11.875 7.718 3.924 1.00 95.69 69 GLU A N 1
ATOM 564 C CA . GLU A 1 69 ? -11.968 8.288 5.266 1.00 95.69 69 GLU A CA 1
ATOM 565 C C . GLU A 1 69 ? -12.691 7.320 6.213 1.00 95.69 69 GLU A C 1
ATOM 567 O O . GLU A 1 69 ? -13.826 6.909 5.983 1.00 95.69 69 GLU A O 1
ATOM 572 N N . ASN A 1 70 ? -12.030 6.965 7.315 1.00 94.69 70 ASN A N 1
ATOM 573 C CA . ASN A 1 70 ? -12.645 6.224 8.408 1.00 94.69 70 ASN A CA 1
ATOM 574 C C . ASN A 1 70 ? -11.961 6.614 9.720 1.00 94.69 70 ASN A C 1
ATOM 576 O O . ASN A 1 70 ? -10.853 6.166 10.015 1.00 94.69 70 ASN A O 1
ATOM 580 N N . LYS A 1 71 ? -12.627 7.464 10.507 1.00 92.25 71 LYS A N 1
ATOM 581 C CA . LYS A 1 71 ? -12.083 8.012 11.761 1.00 92.25 71 LYS A CA 1
ATOM 582 C C . LYS A 1 71 ? -11.929 6.964 12.862 1.00 92.25 71 LYS A C 1
ATOM 584 O O . LYS A 1 71 ? -11.129 7.156 13.768 1.00 92.25 71 LYS A O 1
ATOM 589 N N . SER A 1 72 ? -12.696 5.878 12.794 1.00 93.25 72 SER A N 1
ATOM 590 C CA . SER A 1 72 ? -12.692 4.819 13.806 1.00 93.25 72 SER A CA 1
ATOM 591 C C . SER A 1 72 ? -11.660 3.730 13.529 1.00 93.25 72 SER A C 1
ATOM 593 O O . SER A 1 72 ? -11.335 2.983 14.444 1.00 93.25 72 SER A O 1
ATOM 595 N N . LYS A 1 73 ? -11.161 3.625 12.289 1.00 92.69 73 LYS A N 1
ATOM 596 C CA . LYS A 1 73 ? -10.180 2.612 11.878 1.00 92.69 73 LYS A CA 1
ATOM 597 C C . LYS A 1 73 ? -9.035 3.254 11.088 1.00 92.69 73 LYS A C 1
ATOM 599 O O . LYS A 1 73 ? -9.197 3.508 9.885 1.00 92.69 73 LYS A O 1
ATOM 604 N N . PRO A 1 74 ? -7.883 3.536 11.721 1.00 94.50 74 PRO A N 1
ATOM 605 C CA . PRO A 1 74 ? -6.769 4.190 11.048 1.00 94.50 74 PRO A CA 1
ATOM 606 C C . PRO A 1 74 ? -6.234 3.331 9.898 1.00 94.50 74 PRO A C 1
ATOM 608 O O . PRO A 1 74 ? -6.306 2.101 9.924 1.00 94.50 74 PRO A O 1
ATOM 611 N N . PHE A 1 75 ? -5.703 3.998 8.875 1.00 96.50 75 PHE A N 1
ATOM 612 C CA . PHE A 1 75 ? -4.994 3.352 7.776 1.00 96.50 75 PHE A CA 1
ATOM 613 C C . PHE A 1 75 ? -3.492 3.464 8.008 1.00 96.50 75 PHE A C 1
ATOM 615 O O . PHE A 1 75 ? -2.977 4.563 8.212 1.00 96.50 75 PHE A O 1
ATOM 622 N N . LEU A 1 76 ? -2.798 2.329 7.998 1.00 95.44 76 LEU A N 1
ATOM 623 C CA . LEU A 1 76 ? -1.384 2.229 8.340 1.00 95.44 76 LEU A CA 1
ATOM 624 C C . LEU A 1 76 ? -0.619 1.590 7.180 1.00 95.44 76 LEU A C 1
ATOM 626 O O . LEU A 1 76 ? -0.856 0.431 6.835 1.00 95.44 76 LEU A O 1
ATOM 630 N N . CYS A 1 77 ? 0.326 2.341 6.613 1.00 96.19 77 CYS A N 1
ATOM 631 C CA . CYS A 1 77 ? 1.291 1.833 5.643 1.00 96.19 77 CYS A CA 1
ATOM 632 C C . CYS A 1 77 ? 2.616 1.546 6.355 1.00 96.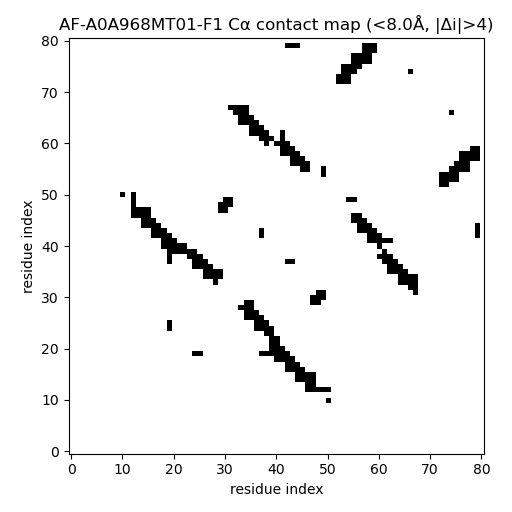19 77 CYS A C 1
ATOM 634 O O . CYS A 1 77 ? 3.240 2.456 6.897 1.00 96.19 77 CYS A O 1
ATOM 636 N N . MET A 1 78 ? 3.032 0.282 6.351 1.00 96.19 78 MET A N 1
ATOM 637 C CA . MET A 1 78 ? 4.270 -0.186 6.974 1.00 96.19 78 MET A CA 1
ATOM 638 C C . MET A 1 78 ? 5.290 -0.594 5.901 1.00 96.19 78 MET A C 1
ATOM 640 O O . MET A 1 78 ? 4.886 -1.024 4.821 1.00 96.19 78 MET A O 1
ATOM 644 N N . PRO A 1 79 ? 6.602 -0.521 6.168 1.00 95.12 79 PRO A N 1
ATOM 645 C CA . PRO A 1 79 ? 7.591 -1.123 5.279 1.00 95.12 79 PRO A CA 1
ATOM 646 C C . PRO A 1 79 ? 7.378 -2.643 5.204 1.00 95.12 79 PRO A C 1
ATOM 648 O O . PRO A 1 79 ? 7.180 -3.296 6.236 1.00 95.12 79 PRO A O 1
ATOM 651 N N . ALA A 1 80 ? 7.394 -3.211 3.996 1.00 86.56 80 ALA A N 1
ATOM 652 C CA . ALA A 1 80 ? 7.444 -4.662 3.834 1.00 86.56 80 ALA A CA 1
ATOM 653 C C . ALA A 1 80 ? 8.804 -5.198 4.322 1.00 86.56 80 ALA A C 1
ATOM 655 O O . ALA A 1 80 ? 9.816 -4.502 4.241 1.00 86.56 80 ALA A O 1
ATOM 656 N N . LYS A 1 81 ? 8.797 -6.403 4.898 1.00 70.06 81 LYS A N 1
ATOM 657 C CA . LYS A 1 81 ? 10.007 -7.120 5.323 1.00 70.06 81 LYS A CA 1
ATOM 658 C C . LYS A 1 81 ? 10.466 -8.074 4.238 1.00 70.06 81 LYS A C 1
ATOM 660 O O . LYS A 1 81 ? 9.562 -8.675 3.614 1.00 70.06 81 LYS A O 1
#

Solvent-accessible surface area (backbone atoms only — not comparable to full-atom values): 4987 Å² total; per-residue (Å²): 137,80,83,76,76,77,79,77,80,84,65,91,58,62,65,47,76,48,76,34,55,78,92,38,70,48,78,46,75,48,77,80,64,26,36,36,40,36,36,43,64,15,36,43,37,36,48,66,54,78,84,65,70,51,43,65,35,26,42,38,77,47,70,51,75,53,70,55,90,47,95,86,39,54,78,44,83,39,77,54,131

Sequence (81 aa):
MLFKDEKSDQNLTAYKEIKIPKGKRFHIQLSDGTHIWVNSESTLKYPEVFSGDDRKVYLEGEAYFDVTENKSKPFLCMPAK